Protein AF-K8E3C3-F1 (afdb_monomer)

Organism: NCBI:txid1234679

Mean predicted aligned error: 8.88 Å

Foldseek 3Di:
DPCPPPDPLRVQLVVLVVQLVVLVVVLVVLVVVLVVLVVVLVCVVVVDPDPDPPDDDCVVVVVVVVVVNVVS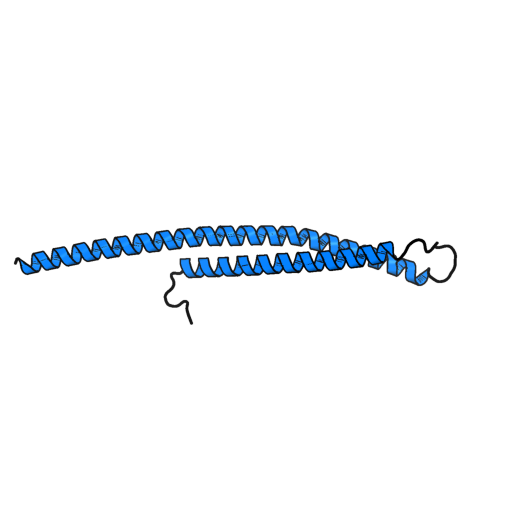VVVSVVSVVVSVVSVVSSVVSVVSSVVSVVVSVVVVVVVVVVVVVVVVVVVVVVVVVVVD

Solvent-accessible surface area (backbone atoms only — not comparable to full-atom values): 7258 Å² total; per-residue (Å²): 144,79,64,91,84,54,53,76,44,47,52,49,19,53,51,25,45,51,50,23,51,52,38,50,51,50,47,54,51,49,53,51,52,52,49,54,50,48,54,51,51,51,49,52,59,65,73,59,74,78,82,65,95,82,68,85,81,58,72,81,52,46,62,56,50,52,50,50,53,52,50,52,53,51,50,56,56,51,54,57,55,49,50,56,52,45,53,50,52,29,52,52,27,45,53,52,16,53,52,27,47,53,48,38,52,50,53,53,51,51,54,49,50,54,48,52,52,49,53,49,52,56,48,52,52,52,52,54,65,69,74,109

Radius of gyration: 30.82 Å; Cα contacts (8 Å, |Δi|>4): 48; chains: 1; bounding box: 73×22×92 Å

Structure (mmCIF, N/CA/C/O backbone):
data_AF-K8E3C3-F1
#
_entry.id   AF-K8E3C3-F1
#
loop_
_atom_site.group_PDB
_atom_site.id
_atom_site.type_symbol
_atom_site.label_atom_id
_atom_site.label_alt_id
_atom_site.label_comp_id
_atom_site.label_asym_id
_atom_site.label_entity_id
_atom_site.label_seq_id
_atom_site.pdbx_PDB_ins_code
_atom_site.Cartn_x
_atom_site.Cartn_y
_atom_site.Cartn_z
_atom_site.occupancy
_atom_site.B_iso_or_equiv
_atom_site.auth_seq_id
_atom_site.auth_comp_id
_atom_site.auth_asym_id
_atom_site.auth_atom_id
_atom_site.pdbx_PDB_model_num
ATOM 1 N N . MET A 1 1 ? -20.386 -13.811 1.802 1.00 45.25 1 MET A N 1
ATOM 2 C CA . MET A 1 1 ? -21.493 -13.588 2.761 1.00 45.25 1 MET A CA 1
ATOM 3 C C . MET A 1 1 ? -20.974 -13.364 4.196 1.00 45.25 1 MET A C 1
ATOM 5 O O . MET A 1 1 ? -21.451 -14.013 5.111 1.00 45.25 1 MET A O 1
ATOM 9 N N . PHE A 1 2 ? -20.019 -12.451 4.435 1.00 57.16 2 PHE A N 1
ATOM 10 C CA . PHE A 1 2 ? -19.446 -12.233 5.786 1.00 57.16 2 PHE A CA 1
ATOM 11 C C . PHE A 1 2 ? -19.585 -10.792 6.319 1.00 57.16 2 PHE A C 1
ATOM 13 O O . PHE A 1 2 ? -19.158 -10.513 7.435 1.00 57.16 2 PHE A O 1
ATOM 20 N N . ASP A 1 3 ? -20.204 -9.876 5.566 1.00 56.38 3 ASP A N 1
ATOM 21 C C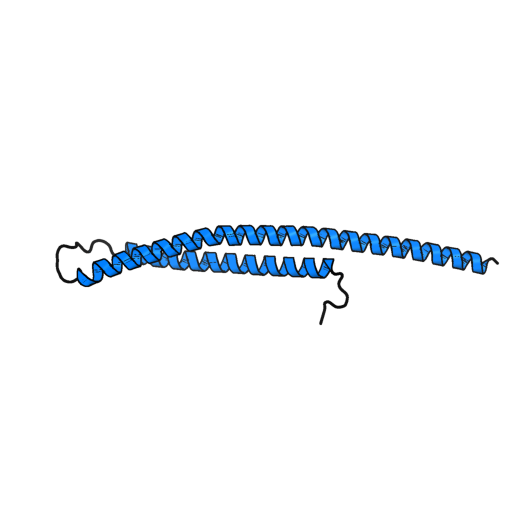A . ASP A 1 3 ? -20.266 -8.451 5.938 1.00 56.38 3 ASP A CA 1
ATOM 22 C C . ASP A 1 3 ? -21.569 -8.026 6.639 1.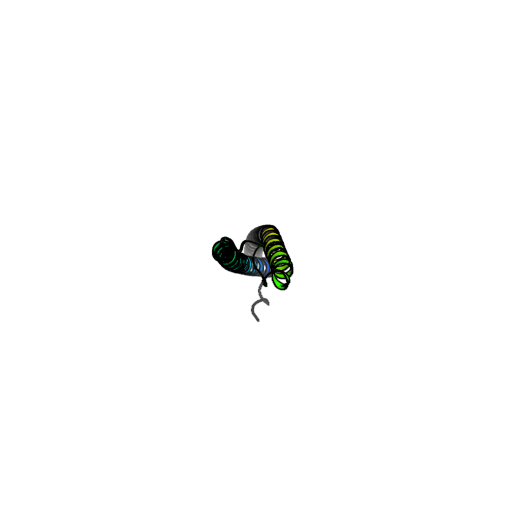00 56.38 3 ASP A C 1
ATOM 24 O O . ASP A 1 3 ? -21.690 -6.870 7.036 1.00 56.38 3 ASP A O 1
ATOM 28 N N . PHE A 1 4 ? -22.527 -8.939 6.847 1.00 60.62 4 PHE A N 1
ATOM 29 C CA . PHE A 1 4 ? -23.843 -8.603 7.420 1.00 60.62 4 PHE A CA 1
ATOM 30 C C . PHE A 1 4 ? -23.790 -8.220 8.913 1.00 60.62 4 PHE A C 1
ATOM 32 O O . PHE A 1 4 ? -24.695 -7.563 9.415 1.00 60.62 4 PHE A O 1
ATOM 39 N N . PHE A 1 5 ? -22.716 -8.594 9.620 1.00 76.38 5 PHE A N 1
ATOM 40 C CA . PHE A 1 5 ? -22.519 -8.292 11.046 1.00 76.38 5 PHE A CA 1
ATOM 41 C C . PHE A 1 5 ? -21.511 -7.166 11.318 1.00 76.38 5 PHE A C 1
ATOM 43 O O . PHE A 1 5 ? -21.326 -6.792 12.476 1.00 76.38 5 PHE A O 1
ATOM 50 N N . LYS A 1 6 ? -20.855 -6.630 10.281 1.00 82.69 6 LYS A N 1
ATOM 51 C CA . LYS A 1 6 ? -19.806 -5.614 10.431 1.00 82.69 6 LYS A CA 1
ATOM 52 C C . LYS A 1 6 ? -20.381 -4.206 10.429 1.00 82.69 6 LYS A C 1
ATOM 54 O O . LYS A 1 6 ? -21.304 -3.914 9.665 1.00 82.69 6 LYS A O 1
ATOM 59 N N . THR A 1 7 ? -19.799 -3.309 11.223 1.00 88.44 7 THR A N 1
ATOM 60 C CA . THR A 1 7 ? -20.144 -1.884 11.130 1.00 88.44 7 THR A CA 1
ATOM 61 C C . THR A 1 7 ? -19.660 -1.304 9.793 1.00 88.44 7 THR A C 1
ATOM 63 O O . THR A 1 7 ? -18.707 -1.818 9.195 1.00 88.44 7 THR A O 1
ATOM 66 N N . PRO A 1 8 ? -20.268 -0.209 9.295 1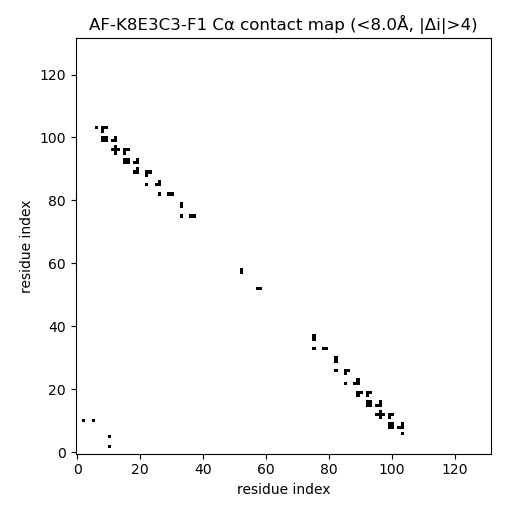.00 89.62 8 PRO A N 1
ATOM 67 C CA . PRO A 1 8 ? -19.774 0.477 8.099 1.00 89.62 8 PRO A CA 1
ATOM 68 C C . PRO A 1 8 ? -18.286 0.850 8.198 1.00 89.62 8 PRO A C 1
ATOM 70 O O . PRO A 1 8 ? -17.555 0.797 7.208 1.00 89.62 8 PRO A O 1
ATOM 73 N N . THR A 1 9 ? -17.823 1.186 9.402 1.00 91.62 9 THR A N 1
ATOM 74 C CA . THR A 1 9 ? -16.427 1.503 9.713 1.00 91.62 9 THR A CA 1
ATOM 75 C C . THR A 1 9 ? -15.517 0.286 9.557 1.00 91.62 9 THR A C 1
ATOM 77 O O . THR A 1 9 ? -14.469 0.382 8.918 1.00 91.62 9 THR A O 1
ATOM 80 N N . GLU A 1 10 ? -15.929 -0.880 10.055 1.00 90.31 10 GLU A N 1
ATOM 81 C CA . GLU A 1 10 ? -15.190 -2.135 9.875 1.00 90.31 10 GLU A CA 1
ATOM 82 C C . GLU A 1 10 ? -15.121 -2.561 8.404 1.00 90.31 10 GLU A C 1
ATOM 84 O O . GLU A 1 10 ? -14.063 -2.979 7.931 1.00 90.31 10 GLU A O 1
ATOM 89 N N . GLN A 1 11 ? -16.209 -2.386 7.648 1.00 92.44 11 GLN A N 1
ATOM 90 C CA . GLN A 1 11 ? -16.209 -2.646 6.206 1.00 92.44 11 GLN A CA 1
ATOM 91 C C . GLN A 1 11 ? -15.224 -1.728 5.470 1.00 92.44 11 GLN A C 1
ATOM 93 O O . GLN A 1 11 ? -14.477 -2.182 4.602 1.00 92.44 11 GLN A O 1
ATOM 98 N N . LYS A 1 12 ? -15.193 -0.432 5.810 1.00 93.38 12 LYS A N 1
ATOM 99 C CA . LYS A 1 12 ? -14.235 0.519 5.225 1.00 93.38 12 LYS A CA 1
ATOM 100 C C . LYS A 1 12 ? -12.797 0.169 5.599 1.00 93.38 12 LYS A C 1
ATOM 102 O O . LYS A 1 12 ? -11.948 0.144 4.711 1.00 93.38 12 LYS A O 1
ATOM 107 N N . ARG A 1 13 ? -12.527 -0.163 6.865 1.00 94.81 13 ARG A N 1
ATOM 108 C CA . ARG A 1 13 ? -11.215 -0.648 7.323 1.00 94.81 13 ARG A CA 1
ATOM 109 C C . ARG A 1 13 ? -10.737 -1.815 6.459 1.00 94.81 13 ARG A C 1
ATOM 111 O O . ARG A 1 13 ? -9.631 -1.759 5.928 1.00 94.81 13 ARG A O 1
ATOM 118 N N . ASP A 1 14 ? -11.567 -2.840 6.290 1.00 93.44 14 ASP A N 1
ATOM 119 C CA . ASP A 1 14 ? -11.202 -4.045 5.536 1.00 93.44 14 ASP A CA 1
ATOM 120 C C . ASP A 1 14 ? -10.970 -3.738 4.049 1.00 93.44 14 ASP A C 1
ATOM 122 O O . ASP A 1 14 ? -10.007 -4.231 3.456 1.00 93.44 14 ASP A O 1
ATOM 126 N N . LYS A 1 15 ? -11.788 -2.858 3.456 1.00 95.00 15 LYS A N 1
ATOM 127 C CA . LYS A 1 15 ? -11.593 -2.378 2.078 1.00 95.00 15 LYS A CA 1
ATOM 128 C C . LYS A 1 15 ? -10.254 -1.665 1.903 1.00 95.00 15 LYS A C 1
ATOM 130 O O . LYS A 1 15 ? -9.519 -1.988 0.974 1.00 95.00 15 LYS A O 1
ATOM 135 N N . TYR A 1 16 ? -9.911 -0.731 2.791 1.00 95.12 16 TYR A N 1
ATOM 136 C CA . TYR A 1 16 ? -8.628 -0.024 2.715 1.00 95.12 16 TYR A CA 1
ATOM 137 C C . TYR A 1 16 ? -7.437 -0.940 3.002 1.00 95.12 16 TYR A C 1
ATOM 139 O O . TYR A 1 16 ? -6.386 -0.773 2.387 1.00 95.12 16 TYR A O 1
ATOM 147 N N . TYR A 1 17 ? -7.602 -1.941 3.869 1.00 95.94 17 TYR A N 1
ATOM 148 C CA . TYR A 1 17 ? -6.583 -2.963 4.088 1.00 95.94 17 TYR A CA 1
ATOM 149 C C . TYR A 1 17 ? -6.327 -3.792 2.825 1.00 95.94 17 TYR A C 1
ATOM 151 O O . TYR A 1 17 ? -5.179 -3.938 2.409 1.00 95.94 17 TYR A O 1
ATOM 159 N N . SER A 1 18 ? -7.387 -4.285 2.179 1.00 96.19 18 SER A N 1
ATOM 160 C CA . SER A 1 18 ? -7.272 -5.021 0.916 1.00 96.19 18 SER A CA 1
ATOM 161 C C . SER A 1 18 ? -6.655 -4.153 -0.182 1.00 96.19 18 SER A C 1
ATOM 163 O O . SER A 1 18 ? -5.736 -4.597 -0.864 1.00 96.19 18 SER A O 1
ATOM 165 N N . LEU A 1 19 ? -7.082 -2.892 -0.296 1.00 96.38 19 LEU A N 1
ATOM 166 C CA . LEU A 1 19 ? -6.498 -1.941 -1.238 1.00 96.38 19 LEU A CA 1
ATOM 167 C C . LEU A 1 19 ? -4.999 -1.736 -0.986 1.00 96.38 19 LEU A C 1
ATOM 169 O O . LEU A 1 19 ? -4.215 -1.753 -1.930 1.00 96.38 19 LEU A O 1
ATOM 173 N N . TYR A 1 20 ? -4.589 -1.577 0.274 1.00 95.81 20 TYR A N 1
ATOM 174 C CA . TYR A 1 20 ? -3.181 -1.454 0.642 1.00 95.81 20 TYR A CA 1
ATOM 175 C C . TYR A 1 20 ? -2.363 -2.686 0.229 1.00 95.81 20 TYR A C 1
ATOM 177 O O . TYR A 1 20 ? -1.282 -2.523 -0.338 1.00 95.81 20 TYR A O 1
ATOM 185 N N . GLN A 1 21 ? -2.871 -3.899 0.477 1.00 96.75 21 GLN A N 1
ATOM 186 C CA . GLN A 1 21 ? -2.181 -5.132 0.081 1.00 96.75 21 GLN A CA 1
ATOM 187 C C . GLN A 1 21 ? -2.074 -5.248 -1.440 1.00 96.75 21 GLN A C 1
ATOM 189 O O . GLN A 1 21 ? -0.978 -5.440 -1.956 1.00 96.75 21 GLN A O 1
ATOM 194 N N . ASN A 1 22 ? -3.166 -5.000 -2.164 1.00 96.06 22 ASN A N 1
ATOM 195 C CA . ASN A 1 22 ? -3.158 -5.024 -3.626 1.00 96.06 22 ASN A CA 1
ATOM 196 C C . ASN A 1 22 ? -2.154 -4.012 -4.201 1.00 96.06 22 ASN A C 1
ATOM 198 O O . ASN A 1 22 ? -1.403 -4.333 -5.115 1.00 96.06 22 ASN A O 1
ATOM 202 N N . LEU A 1 23 ? -2.093 -2.795 -3.649 1.00 95.62 23 LEU A N 1
ATOM 203 C CA . LEU A 1 23 ? -1.130 -1.777 -4.081 1.00 95.62 23 LEU A CA 1
ATOM 204 C C . LEU A 1 23 ? 0.317 -2.168 -3.764 1.00 95.62 23 LEU A C 1
ATOM 206 O O . LEU A 1 23 ? 1.211 -1.872 -4.554 1.00 95.62 23 LEU A O 1
ATOM 210 N N . LYS A 1 24 ? 0.557 -2.835 -2.632 1.00 94.75 24 LYS A N 1
ATOM 211 C CA . LYS A 1 24 ? 1.874 -3.369 -2.266 1.00 94.75 24 LYS A CA 1
ATOM 212 C C . LYS A 1 24 ? 2.322 -4.466 -3.236 1.00 94.75 24 LYS A C 1
ATOM 214 O O . LYS A 1 24 ? 3.476 -4.458 -3.668 1.00 94.75 24 LYS A O 1
ATOM 219 N N . ASP A 1 25 ? 1.423 -5.374 -3.594 1.00 95.19 25 ASP A N 1
ATOM 220 C CA . ASP A 1 25 ? 1.710 -6.447 -4.546 1.00 95.19 25 ASP A CA 1
ATOM 221 C C . ASP A 1 25 ? 1.944 -5.879 -5.950 1.00 95.19 25 ASP A C 1
ATOM 223 O O . ASP A 1 25 ? 2.942 -6.214 -6.588 1.00 95.19 25 ASP A O 1
ATOM 227 N N . CYS A 1 26 ? 1.106 -4.933 -6.389 1.00 93.75 26 CYS A N 1
ATOM 228 C CA . CYS A 1 26 ? 1.294 -4.210 -7.647 1.00 93.75 26 CYS A CA 1
ATOM 229 C C . CYS A 1 26 ? 2.630 -3.462 -7.693 1.00 93.75 26 CYS A C 1
ATOM 231 O O . CYS A 1 26 ? 3.326 -3.542 -8.698 1.00 93.75 26 CYS A O 1
ATOM 233 N N . GLU A 1 27 ? 3.022 -2.759 -6.628 1.00 93.25 27 GLU A N 1
ATOM 234 C CA . GLU A 1 27 ? 4.319 -2.071 -6.568 1.00 93.25 27 GLU A CA 1
ATOM 235 C C . GLU A 1 27 ? 5.485 -3.061 -6.669 1.00 93.25 27 GLU A C 1
ATOM 237 O O . GLU A 1 27 ? 6.439 -2.810 -7.403 1.00 93.25 27 GLU A O 1
ATOM 242 N N . THR A 1 28 ? 5.397 -4.197 -5.974 1.00 93.00 28 THR A N 1
ATOM 243 C CA . THR A 1 28 ? 6.435 -5.238 -5.999 1.00 93.00 28 THR A CA 1
ATOM 244 C C . THR A 1 28 ? 6.556 -5.852 -7.394 1.00 93.00 28 THR A C 1
ATOM 246 O O . THR A 1 28 ? 7.659 -5.995 -7.926 1.00 93.00 28 THR A O 1
ATOM 249 N N . TYR A 1 29 ? 5.421 -6.179 -8.015 1.00 93.38 29 TYR A N 1
ATOM 250 C CA . TYR A 1 29 ? 5.375 -6.707 -9.374 1.00 93.38 29 TYR A CA 1
ATOM 251 C C . TYR A 1 29 ? 5.911 -5.694 -10.390 1.00 93.38 29 TYR A C 1
ATOM 253 O O . TYR A 1 29 ? 6.746 -6.044 -11.224 1.00 93.38 29 TYR A O 1
ATOM 261 N N . HIS A 1 30 ? 5.491 -4.432 -10.278 1.00 92.75 30 HIS A N 1
ATOM 262 C CA . HIS A 1 30 ? 5.944 -3.338 -11.134 1.00 92.75 30 HIS A CA 1
ATOM 263 C C . HIS A 1 30 ? 7.459 -3.157 -11.065 1.00 92.75 30 HIS A C 1
ATOM 265 O O . HIS A 1 30 ? 8.132 -3.172 -12.090 1.00 92.75 30 HIS A O 1
ATOM 271 N N . GLN A 1 31 ? 8.016 -3.071 -9.853 1.00 90.94 31 GLN A N 1
ATOM 272 C CA . GLN A 1 31 ? 9.461 -2.942 -9.649 1.00 90.94 31 GLN A CA 1
ATOM 273 C C . GLN A 1 31 ? 10.233 -4.111 -10.260 1.00 90.94 31 GLN A C 1
ATOM 275 O O . GLN A 1 31 ? 11.242 -3.891 -10.928 1.00 90.94 31 GLN A O 1
ATOM 280 N N . LYS A 1 32 ? 9.740 -5.342 -10.084 1.00 93.81 32 LYS A N 1
ATOM 281 C CA . LYS A 1 32 ? 10.348 -6.526 -10.694 1.00 93.81 32 LYS A CA 1
ATOM 282 C C . LYS A 1 32 ? 10.347 -6.430 -12.222 1.00 93.81 32 LYS A C 1
ATOM 284 O O . LYS A 1 32 ? 11.385 -6.646 -12.836 1.00 93.81 32 LYS A O 1
ATOM 289 N N . LYS A 1 33 ? 9.217 -6.070 -12.836 1.00 93.25 33 LYS A N 1
ATOM 290 C CA . LYS A 1 33 ? 9.094 -5.977 -14.299 1.00 93.25 33 LYS A CA 1
ATOM 291 C C . LYS A 1 33 ? 9.909 -4.849 -14.913 1.00 93.25 33 LYS A C 1
ATOM 293 O O . LYS A 1 33 ? 10.564 -5.077 -15.925 1.00 93.25 33 LYS A O 1
ATOM 298 N N . VAL A 1 34 ? 9.930 -3.676 -14.286 1.00 91.56 34 VAL A N 1
ATOM 299 C CA . VAL A 1 34 ? 10.775 -2.561 -14.737 1.00 91.56 34 VAL A CA 1
ATOM 300 C C . VAL A 1 34 ? 12.254 -2.924 -14.618 1.00 91.56 34 VAL A C 1
ATOM 302 O O . VAL A 1 34 ? 13.007 -2.677 -15.553 1.00 91.56 34 VAL A O 1
ATOM 305 N N . SER A 1 35 ? 12.663 -3.579 -13.529 1.00 91.12 35 SER A N 1
ATOM 306 C CA . SER A 1 35 ? 14.051 -4.018 -13.346 1.00 91.12 35 SER A CA 1
ATOM 307 C C . SER A 1 35 ? 14.467 -5.101 -14.353 1.00 91.12 35 SER A C 1
ATOM 309 O O . SER A 1 35 ? 15.547 -5.003 -14.933 1.00 91.12 35 SER A O 1
ATOM 311 N N . GLU A 1 36 ? 13.606 -6.090 -14.625 1.00 93.38 36 GLU A N 1
ATOM 312 C CA . GLU A 1 36 ? 13.823 -7.099 -15.677 1.00 93.38 36 GLU A CA 1
ATOM 313 C C . GLU A 1 36 ? 13.979 -6.438 -17.061 1.00 93.38 36 GLU A C 1
ATOM 315 O O . GLU A 1 36 ? 14.891 -6.778 -17.823 1.00 93.38 36 GLU A O 1
ATOM 320 N N . ALA A 1 37 ? 13.123 -5.461 -17.375 1.00 91.19 37 ALA A N 1
ATOM 321 C CA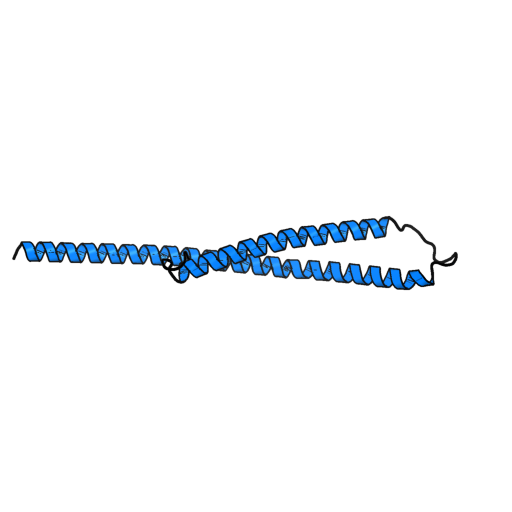 . ALA A 1 37 ? 13.162 -4.731 -18.639 1.00 91.19 37 ALA A CA 1
ATOM 322 C C . ALA A 1 37 ? 14.419 -3.855 -18.772 1.00 91.19 37 ALA A C 1
ATOM 324 O O . ALA A 1 37 ? 15.073 -3.896 -19.811 1.00 91.19 37 ALA A O 1
ATOM 325 N N . GLN A 1 38 ? 14.796 -3.122 -17.719 1.00 91.06 38 GLN A N 1
ATOM 326 C CA . GLN A 1 38 ? 16.032 -2.332 -17.673 1.00 91.06 38 GLN A CA 1
ATOM 327 C C . GLN A 1 38 ? 17.262 -3.221 -17.853 1.00 91.06 38 GLN A C 1
ATOM 329 O O . GLN A 1 38 ? 18.087 -2.948 -18.716 1.00 91.06 38 GLN A O 1
ATOM 334 N N . SER A 1 39 ? 17.348 -4.335 -17.122 1.00 92.56 39 SER A N 1
ATOM 335 C CA . SER A 1 39 ? 18.468 -5.273 -17.242 1.00 92.56 39 SER A CA 1
ATOM 336 C C . SER A 1 39 ? 18.594 -5.850 -18.656 1.00 92.56 39 SER A C 1
ATOM 338 O O . SER A 1 39 ? 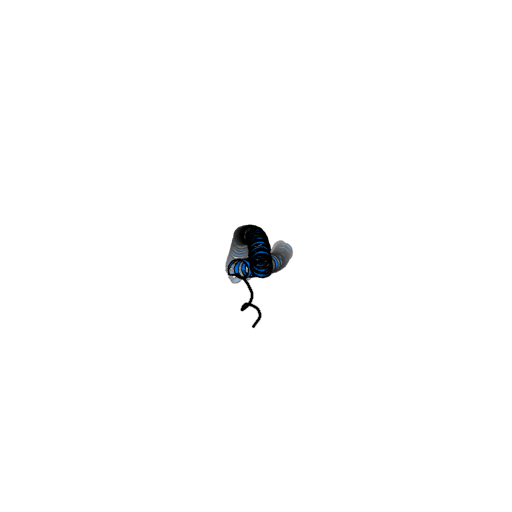19.699 -5.934 -19.197 1.00 92.56 39 SER A O 1
ATOM 340 N N . THR A 1 40 ? 17.467 -6.197 -19.284 1.00 90.69 40 THR A N 1
ATOM 341 C CA . THR A 1 40 ? 17.440 -6.681 -20.673 1.00 90.69 40 THR A CA 1
ATOM 342 C C . THR A 1 40 ? 17.878 -5.590 -21.650 1.00 90.69 40 THR A C 1
ATOM 344 O O . THR A 1 40 ? 18.679 -5.849 -22.547 1.00 90.69 40 THR A O 1
ATOM 347 N N . PHE A 1 41 ? 17.390 -4.362 -21.464 1.00 89.31 41 PHE A N 1
ATOM 348 C CA . PHE A 1 41 ? 17.731 -3.217 -22.303 1.00 89.31 41 PHE A CA 1
ATOM 349 C C . PHE A 1 41 ? 19.210 -2.828 -22.188 1.00 89.31 41 PHE A C 1
ATOM 351 O O . PHE A 1 41 ? 19.872 -2.625 -23.205 1.00 89.31 41 PHE A O 1
ATOM 358 N N . ASP A 1 42 ? 19.753 -2.798 -20.973 1.00 87.75 42 ASP A N 1
ATOM 359 C CA . ASP A 1 42 ? 21.167 -2.520 -20.724 1.00 87.75 42 ASP A CA 1
ATOM 360 C C . ASP A 1 42 ? 22.054 -3.629 -21.295 1.00 87.75 42 ASP A C 1
ATOM 362 O O . ASP A 1 42 ? 23.076 -3.346 -21.918 1.00 87.75 42 ASP A O 1
ATOM 366 N N . SER A 1 43 ? 21.642 -4.895 -21.160 1.00 88.62 43 SER A N 1
ATOM 367 C CA . SER A 1 43 ? 22.339 -6.029 -21.779 1.00 88.62 43 SER A CA 1
ATOM 368 C C . SER A 1 43 ? 22.363 -5.905 -23.299 1.00 88.62 43 SER A C 1
ATOM 370 O O . SER A 1 43 ? 23.423 -6.056 -23.900 1.00 88.62 43 SER A O 1
ATOM 372 N N . TYR A 1 44 ? 21.228 -5.564 -23.919 1.00 85.31 44 TYR A N 1
ATOM 373 C CA . TYR A 1 44 ? 21.155 -5.273 -25.349 1.00 85.31 44 TYR A CA 1
ATOM 374 C C . TYR A 1 44 ? 22.115 -4.139 -25.723 1.00 85.31 44 TYR A C 1
ATOM 376 O O . TYR A 1 44 ? 22.978 -4.331 -26.575 1.00 85.31 44 TYR A O 1
ATOM 384 N N . LYS A 1 45 ? 22.050 -2.998 -25.032 1.00 81.38 45 LYS A N 1
ATOM 385 C CA . LYS A 1 45 ? 22.911 -1.841 -25.298 1.00 81.38 45 LYS A CA 1
ATOM 386 C C . LYS A 1 45 ? 24.402 -2.179 -25.184 1.00 81.38 45 LYS A C 1
ATOM 388 O O . LYS A 1 45 ? 25.187 -1.760 -26.028 1.00 81.38 45 LYS A O 1
ATOM 393 N N . ASN A 1 46 ? 24.782 -2.973 -24.185 1.00 82.06 46 ASN A N 1
ATOM 394 C CA . ASN A 1 46 ? 26.162 -3.410 -23.964 1.00 82.06 46 ASN A CA 1
ATOM 395 C C . ASN A 1 46 ? 26.613 -4.502 -24.950 1.00 82.06 46 ASN A C 1
ATOM 397 O O . ASN A 1 46 ? 27.797 -4.583 -25.265 1.00 82.06 46 ASN A O 1
ATOM 401 N N . SER A 1 47 ? 25.687 -5.327 -25.451 1.00 79.94 47 SER A N 1
ATOM 402 C CA . SER A 1 47 ? 25.953 -6.365 -26.460 1.00 79.94 47 SER A CA 1
ATOM 403 C C . SER A 1 47 ? 26.148 -5.817 -27.875 1.00 79.94 47 SER A C 1
ATOM 405 O O . SER A 1 47 ? 26.581 -6.553 -28.759 1.00 79.94 47 SER A O 1
ATOM 407 N N . VAL A 1 48 ? 25.891 -4.520 -28.082 1.00 69.94 48 VAL A N 1
ATOM 408 C CA . VAL A 1 48 ? 26.104 -3.818 -29.355 1.00 69.94 48 VAL A CA 1
ATOM 409 C C . VAL A 1 48 ? 27.283 -2.827 -29.247 1.00 69.94 48 VAL A C 1
ATOM 411 O O . VAL A 1 48 ? 27.098 -1.623 -29.443 1.00 69.94 48 VAL A O 1
ATOM 414 N N . PRO A 1 49 ? 28.522 -3.268 -28.939 1.00 56.09 49 PRO A N 1
ATOM 415 C CA . PRO A 1 49 ? 29.679 -2.393 -29.018 1.00 56.09 49 PRO A CA 1
ATOM 416 C C . PRO A 1 49 ? 30.095 -2.251 -30.492 1.00 56.09 49 PRO A C 1
ATOM 418 O O . PRO A 1 49 ? 30.466 -3.222 -31.143 1.00 56.09 49 PRO A O 1
ATOM 421 N N . ASN A 1 50 ? 30.090 -1.024 -31.017 1.00 54.16 50 ASN A N 1
ATOM 422 C CA . ASN A 1 50 ? 30.822 -0.643 -32.235 1.00 54.16 50 ASN A CA 1
ATOM 423 C C . ASN A 1 50 ? 30.401 -1.270 -33.585 1.00 54.16 50 ASN A C 1
ATOM 425 O O . ASN A 1 50 ? 31.263 -1.749 -34.324 1.00 54.16 50 ASN A O 1
ATOM 429 N N . PHE A 1 51 ? 29.146 -1.136 -34.026 1.00 53.25 51 PHE A N 1
ATOM 430 C CA . PHE A 1 51 ? 28.912 -1.119 -35.480 1.00 53.25 51 PHE A CA 1
ATOM 431 C C . PHE A 1 51 ? 29.210 0.282 -36.015 1.00 53.25 51 PHE A C 1
ATOM 433 O O . PHE A 1 51 ? 28.394 1.194 -35.953 1.00 53.25 51 PHE A O 1
ATOM 440 N N . SER A 1 52 ? 30.442 0.470 -36.487 1.00 51.91 52 SER A N 1
ATOM 441 C CA . SER A 1 52 ? 30.826 1.648 -37.258 1.00 51.91 52 SER A CA 1
ATOM 442 C C . SER A 1 52 ? 29.885 1.799 -38.458 1.00 51.91 52 SER A C 1
ATOM 444 O O . SER A 1 52 ? 29.831 0.916 -39.312 1.00 51.91 52 SER A O 1
ATOM 446 N N . ASN A 1 53 ? 29.213 2.950 -38.554 1.00 52.47 53 ASN A N 1
ATOM 447 C CA . ASN A 1 53 ? 28.280 3.358 -39.619 1.00 52.47 53 ASN A CA 1
ATOM 448 C C . ASN A 1 53 ? 28.900 3.425 -41.038 1.00 52.47 53 ASN A C 1
ATOM 450 O O . ASN A 1 53 ? 28.307 3.992 -41.954 1.00 52.47 53 ASN A O 1
ATOM 454 N N . SER A 1 54 ? 30.120 2.915 -41.230 1.00 54.34 54 SER A N 1
ATOM 455 C CA . SER A 1 54 ? 30.944 3.141 -42.420 1.00 54.34 54 SER A CA 1
ATOM 456 C C . SER A 1 54 ? 30.992 1.970 -43.411 1.00 54.34 54 SER A C 1
ATOM 458 O O . SER A 1 54 ? 31.444 2.169 -44.537 1.00 54.34 54 SER A O 1
ATOM 460 N N . LYS A 1 55 ? 30.511 0.764 -43.062 1.00 53.09 55 LYS A N 1
ATOM 461 C CA . LYS A 1 55 ? 30.505 -0.403 -43.970 1.00 53.09 55 LYS A CA 1
ATOM 462 C C . LYS A 1 55 ? 29.130 -1.106 -43.996 1.00 53.09 55 LYS A C 1
ATOM 464 O O . LYS A 1 55 ? 28.844 -1.913 -43.128 1.00 53.09 55 LYS A O 1
ATOM 469 N N . ILE A 1 56 ? 28.307 -0.715 -44.985 1.00 53.72 56 ILE A N 1
ATOM 470 C CA . ILE A 1 56 ? 27.176 -1.379 -45.706 1.00 53.72 56 ILE A CA 1
ATOM 471 C C . ILE A 1 56 ? 26.704 -2.755 -45.150 1.00 53.72 56 ILE A C 1
ATOM 473 O O . ILE A 1 56 ? 27.582 -3.592 -44.959 1.00 53.72 56 ILE A O 1
ATOM 477 N N . PRO A 1 57 ? 25.392 -3.115 -44.997 1.00 55.31 57 PRO A N 1
ATOM 478 C CA . PRO A 1 57 ? 24.111 -2.487 -45.378 1.00 55.31 57 PRO A CA 1
ATOM 479 C C . PRO A 1 57 ? 23.166 -2.220 -44.171 1.00 55.31 57 PRO A C 1
ATOM 481 O O . PRO A 1 57 ? 21.946 -2.260 -44.301 1.00 55.31 57 PRO A O 1
ATOM 484 N N . SER A 1 58 ? 23.700 -1.968 -42.969 1.00 56.03 58 SER A N 1
ATOM 485 C CA . SER A 1 58 ? 22.886 -1.741 -41.755 1.00 56.03 58 SER A CA 1
ATOM 486 C C . SER A 1 58 ? 22.061 -0.448 -41.777 1.00 56.03 58 SER A C 1
ATOM 488 O O . SER A 1 58 ? 21.101 -0.329 -41.018 1.00 56.03 58 SER A O 1
ATOM 490 N N . LYS A 1 59 ? 22.405 0.495 -42.668 1.00 59.88 59 LYS A N 1
ATOM 491 C CA . LYS A 1 59 ? 21.873 1.866 -42.719 1.00 59.88 59 LYS A CA 1
ATOM 492 C C . LYS A 1 59 ? 20.342 1.938 -42.701 1.00 59.88 59 LYS A C 1
ATOM 494 O O . LYS A 1 59 ? 19.790 2.806 -42.030 1.00 59.88 59 LYS A O 1
ATOM 499 N N . ASP A 1 60 ? 19.664 1.012 -43.380 1.00 66.88 60 ASP A N 1
ATOM 500 C CA . ASP A 1 60 ? 18.196 1.001 -43.476 1.00 66.88 60 ASP A CA 1
ATOM 501 C C . ASP A 1 60 ? 17.517 0.559 -42.167 1.00 66.88 60 ASP A C 1
ATOM 503 O O . ASP A 1 60 ? 16.381 0.940 -41.880 1.00 66.88 60 ASP A O 1
ATOM 507 N N . PHE A 1 61 ? 18.224 -0.206 -41.331 1.00 72.50 61 PHE A N 1
ATOM 508 C CA . PHE A 1 61 ? 17.738 -0.676 -40.032 1.00 72.50 61 PHE A CA 1
ATOM 509 C C . PHE A 1 61 ? 18.244 0.179 -38.866 1.00 72.50 61 PHE A C 1
ATOM 511 O O . PHE A 1 61 ? 17.616 0.192 -37.806 1.00 72.50 61 PHE A O 1
ATOM 518 N N . ASP A 1 62 ? 19.343 0.914 -39.055 1.00 74.44 62 ASP A N 1
ATOM 519 C CA . ASP A 1 62 ? 19.981 1.745 -38.031 1.00 74.44 62 ASP A CA 1
ATOM 520 C C . ASP A 1 62 ? 19.027 2.824 -37.504 1.00 74.44 62 ASP A C 1
ATOM 522 O O . ASP A 1 62 ? 18.802 2.909 -36.296 1.00 74.44 62 ASP A O 1
ATOM 526 N N . GLN A 1 63 ? 18.368 3.566 -38.401 1.00 79.31 63 GLN A N 1
ATOM 527 C CA . GLN A 1 63 ? 17.410 4.607 -38.015 1.00 79.31 63 GLN A CA 1
ATOM 528 C C . GLN A 1 63 ? 16.232 4.031 -37.215 1.00 79.31 63 GLN A C 1
ATOM 530 O O . GLN A 1 63 ? 15.808 4.600 -36.205 1.00 79.31 63 GLN A O 1
ATOM 535 N N . LYS A 1 64 ? 15.701 2.875 -37.637 1.00 82.94 64 LYS A N 1
ATOM 536 C CA . LYS A 1 64 ? 14.589 2.232 -36.927 1.00 82.94 64 LYS A CA 1
ATOM 537 C C . LYS A 1 64 ? 15.034 1.691 -35.569 1.00 82.94 64 LYS A C 1
ATOM 539 O O . LYS A 1 64 ? 14.287 1.813 -34.601 1.00 82.94 64 LYS A O 1
ATOM 544 N N . ARG A 1 65 ? 16.245 1.139 -35.474 1.00 80.50 65 ARG A N 1
ATOM 545 C CA . ARG A 1 65 ? 16.838 0.657 -34.221 1.00 80.50 65 ARG A CA 1
ATOM 546 C C . ARG A 1 65 ? 17.056 1.794 -33.224 1.00 80.50 65 ARG A C 1
ATOM 548 O O . ARG A 1 65 ? 16.712 1.634 -32.055 1.00 80.50 65 ARG A O 1
ATOM 555 N N . GLU A 1 66 ? 17.603 2.926 -33.659 1.00 82.62 66 GLU A N 1
ATOM 556 C CA . GLU A 1 66 ? 17.807 4.112 -32.813 1.00 82.62 66 GLU A CA 1
ATOM 557 C C . GLU A 1 66 ? 16.480 4.694 -32.316 1.00 82.62 66 GLU A C 1
ATOM 559 O O . GLU A 1 66 ? 16.347 4.987 -31.125 1.00 82.62 66 GLU A O 1
ATOM 564 N N . SER A 1 67 ? 15.474 4.773 -33.197 1.00 86.19 67 SER A N 1
ATOM 565 C CA . SER A 1 67 ? 14.108 5.158 -32.823 1.00 86.19 67 SER A CA 1
ATOM 566 C C . SER A 1 67 ? 13.552 4.229 -31.746 1.00 86.19 67 SER A C 1
ATOM 568 O O . SER A 1 67 ? 13.170 4.699 -30.683 1.00 86.19 67 SER A O 1
ATOM 570 N N . LEU A 1 68 ? 13.583 2.909 -31.963 1.00 87.31 68 LEU A N 1
ATOM 571 C CA . LEU A 1 68 ? 13.059 1.938 -30.996 1.00 87.31 68 LEU A CA 1
ATOM 572 C C . LEU A 1 68 ? 13.829 1.958 -29.669 1.00 87.31 68 LEU A C 1
ATOM 574 O O . LEU A 1 68 ? 13.237 1.806 -28.606 1.00 87.31 68 LEU A O 1
ATOM 578 N N . THR A 1 69 ? 15.144 2.173 -29.716 1.00 87.00 69 THR A N 1
ATOM 579 C CA . THR A 1 69 ? 15.980 2.308 -28.513 1.00 87.00 69 THR A CA 1
ATOM 580 C C . THR A 1 69 ? 15.567 3.540 -27.704 1.00 87.00 69 THR A C 1
ATOM 582 O O . THR A 1 69 ? 15.447 3.464 -26.481 1.00 87.00 69 THR A O 1
ATOM 585 N N . THR A 1 70 ? 15.303 4.657 -28.386 1.00 88.19 70 THR A N 1
ATOM 586 C CA . THR A 1 70 ? 14.793 5.896 -27.779 1.00 88.19 70 THR A CA 1
ATOM 587 C C . THR A 1 70 ? 13.390 5.709 -27.201 1.00 88.19 70 THR A C 1
ATOM 589 O O . THR A 1 70 ? 13.130 6.140 -26.076 1.00 88.19 70 THR A O 1
ATOM 592 N N . ASP A 1 71 ? 12.503 5.023 -27.924 1.00 90.81 71 ASP A N 1
ATOM 593 C CA . ASP A 1 71 ? 11.135 4.745 -27.478 1.00 90.81 71 ASP A CA 1
ATOM 594 C C . ASP A 1 71 ? 11.143 3.890 -26.202 1.00 90.81 71 ASP A C 1
ATOM 596 O O . ASP A 1 71 ? 10.511 4.246 -25.208 1.00 90.81 71 ASP A O 1
ATOM 600 N N . ILE A 1 72 ? 11.929 2.806 -26.179 1.00 89.69 72 ILE A N 1
ATOM 601 C CA . ILE A 1 72 ? 12.074 1.937 -25.000 1.00 89.69 72 ILE A CA 1
ATOM 602 C C . ILE A 1 72 ? 12.629 2.722 -23.807 1.00 89.69 72 ILE A C 1
ATOM 604 O O . ILE A 1 72 ? 12.101 2.604 -22.701 1.00 89.69 72 ILE A O 1
ATOM 608 N N . ALA A 1 73 ? 13.654 3.554 -24.013 1.00 89.38 73 ALA A N 1
ATOM 609 C CA . ALA A 1 73 ? 14.203 4.391 -22.949 1.00 89.38 73 ALA A CA 1
ATOM 610 C C . ALA A 1 73 ? 13.156 5.374 -22.391 1.00 89.38 73 ALA A C 1
ATOM 612 O O . ALA A 1 73 ? 13.062 5.555 -21.175 1.00 89.38 73 ALA A O 1
ATOM 613 N N . THR A 1 74 ? 12.335 5.963 -23.266 1.00 92.62 74 THR A N 1
ATOM 614 C CA . THR A 1 74 ? 11.230 6.850 -22.877 1.00 92.62 74 THR A CA 1
ATOM 615 C C . THR A 1 74 ? 10.190 6.110 -22.043 1.00 92.62 74 THR A C 1
ATOM 617 O O . THR A 1 74 ? 9.842 6.569 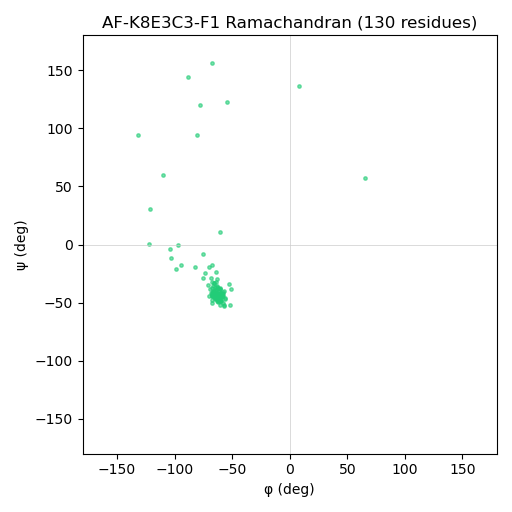-20.954 1.00 92.62 74 THR A O 1
ATOM 620 N N . TYR A 1 75 ? 9.750 4.931 -22.489 1.00 91.75 75 TYR A N 1
ATOM 621 C CA . TYR A 1 75 ? 8.784 4.122 -21.746 1.00 91.75 75 TYR A CA 1
ATOM 622 C C . TYR A 1 75 ? 9.311 3.705 -20.371 1.00 91.75 75 TYR A C 1
ATOM 624 O O . TYR A 1 75 ? 8.601 3.838 -19.376 1.00 91.75 75 TYR A O 1
ATOM 632 N N . LEU A 1 76 ? 10.571 3.268 -20.272 1.00 90.81 76 LEU A N 1
ATOM 633 C CA . LEU A 1 76 ? 11.182 2.925 -18.983 1.00 90.81 76 LEU A CA 1
ATOM 634 C C . LEU A 1 76 ? 11.214 4.127 -18.023 1.00 90.81 76 LEU A C 1
ATOM 636 O O . LEU A 1 76 ? 10.953 3.972 -16.828 1.00 90.81 76 LEU A O 1
ATOM 640 N N . ALA A 1 77 ? 11.480 5.332 -18.535 1.00 89.25 77 ALA A N 1
ATOM 641 C CA . ALA A 1 77 ? 11.447 6.555 -17.737 1.00 89.25 77 ALA A CA 1
ATOM 642 C C . ALA A 1 77 ? 10.025 6.924 -17.270 1.00 89.25 77 ALA A C 1
ATOM 644 O O . ALA A 1 77 ? 9.841 7.401 -16.147 1.00 89.25 77 ALA A O 1
ATOM 645 N N . GLU A 1 78 ? 9.005 6.703 -18.101 1.00 91.44 78 GLU A N 1
ATOM 646 C CA . GLU A 1 78 ? 7.600 6.900 -17.724 1.00 91.44 78 GLU A CA 1
ATOM 647 C C . GLU A 1 78 ? 7.138 5.902 -16.655 1.00 91.44 78 GLU A C 1
ATOM 649 O O . GLU A 1 78 ? 6.459 6.289 -15.697 1.00 91.44 78 GLU A O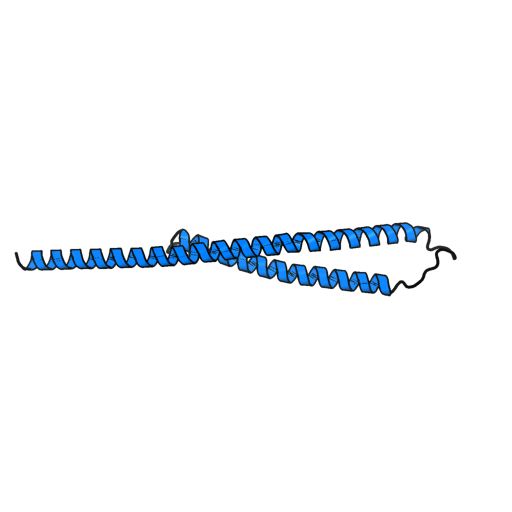 1
ATOM 654 N N . GLU A 1 79 ? 7.540 4.636 -16.764 1.00 90.44 79 GLU A N 1
ATOM 655 C CA . GLU A 1 79 ? 7.209 3.606 -15.776 1.00 90.44 79 GLU A CA 1
ATOM 656 C C . GLU A 1 79 ? 7.857 3.871 -14.404 1.00 90.44 79 GLU A C 1
ATOM 658 O O . GLU A 1 79 ? 7.236 3.619 -13.363 1.00 90.44 79 GLU A O 1
ATOM 663 N N . GLU A 1 80 ? 9.056 4.460 -14.363 1.00 85.00 80 GLU A N 1
ATOM 664 C CA . GLU A 1 80 ? 9.657 4.941 -13.109 1.00 85.00 80 GLU A CA 1
ATOM 665 C C . GLU A 1 80 ? 8.864 6.107 -12.492 1.00 85.00 80 GLU A C 1
ATOM 667 O O . GLU A 1 80 ? 8.729 6.183 -11.269 1.00 85.00 80 GLU A O 1
ATOM 672 N N . LYS A 1 81 ? 8.244 6.988 -13.290 1.00 87.88 81 LYS A N 1
ATOM 673 C CA . LYS A 1 81 ? 7.358 8.038 -12.746 1.00 87.88 81 LYS A CA 1
ATOM 674 C C . LYS A 1 81 ? 6.096 7.442 -12.115 1.00 87.88 81 LYS A C 1
ATOM 676 O O . LYS A 1 81 ? 5.676 7.881 -11.041 1.00 87.88 81 LYS A O 1
ATOM 681 N N . LYS A 1 82 ? 5.507 6.407 -12.728 1.00 89.19 82 LYS A N 1
ATOM 682 C CA . LYS A 1 82 ? 4.304 5.724 -12.203 1.00 89.19 82 LYS A CA 1
ATOM 683 C C . LYS A 1 82 ? 4.546 5.054 -10.846 1.00 89.19 82 LYS A C 1
ATOM 685 O O . LYS A 1 82 ? 3.642 5.018 -10.008 1.00 89.19 82 LYS A O 1
ATOM 690 N N . LYS A 1 83 ? 5.777 4.614 -10.570 1.00 89.25 83 LYS A N 1
ATOM 691 C CA . LYS A 1 83 ? 6.197 4.072 -9.264 1.00 89.25 83 LYS A CA 1
ATOM 692 C C . LYS A 1 83 ? 5.980 5.057 -8.114 1.00 89.25 83 LYS A C 1
ATOM 694 O O . LYS A 1 83 ? 5.530 4.651 -7.044 1.00 89.25 83 LYS A O 1
ATOM 699 N N . ALA A 1 84 ? 6.244 6.350 -8.323 1.00 88.00 84 ALA A N 1
ATOM 700 C CA . ALA A 1 84 ? 5.975 7.374 -7.311 1.00 88.00 84 ALA A CA 1
ATOM 701 C C . ALA A 1 84 ? 4.469 7.486 -7.010 1.00 88.00 84 ALA A C 1
ATOM 703 O O . ALA A 1 84 ? 4.075 7.581 -5.845 1.00 88.00 84 ALA A O 1
ATOM 704 N N . GLY A 1 85 ? 3.632 7.387 -8.049 1.00 90.38 85 GLY A N 1
ATOM 705 C CA . GLY A 1 85 ? 2.175 7.329 -7.923 1.00 90.38 85 GLY A CA 1
ATOM 706 C C . GLY A 1 85 ? 1.703 6.121 -7.110 1.00 90.38 85 GLY A C 1
ATOM 707 O O . GLY A 1 85 ? 0.950 6.288 -6.151 1.00 90.38 85 GLY A O 1
ATOM 708 N N . LEU A 1 86 ? 2.210 4.922 -7.419 1.00 92.25 86 LEU A N 1
ATOM 709 C CA . LEU A 1 86 ? 1.906 3.695 -6.667 1.00 92.25 86 LEU A CA 1
ATOM 710 C C . LEU A 1 86 ? 2.321 3.802 -5.196 1.00 92.25 86 LEU A C 1
ATOM 712 O O . LEU A 1 86 ? 1.543 3.458 -4.304 1.00 92.25 86 LEU A O 1
ATOM 716 N N . LYS A 1 87 ? 3.517 4.335 -4.925 1.00 92.06 87 LYS A N 1
ATOM 717 C CA . LYS A 1 87 ? 4.014 4.537 -3.558 1.00 92.06 87 LYS A CA 1
ATOM 718 C C . LYS A 1 87 ? 3.121 5.495 -2.767 1.00 92.06 87 LYS A C 1
ATOM 720 O O . LYS A 1 87 ? 2.781 5.193 -1.622 1.00 92.06 87 LYS A O 1
ATOM 725 N N . SER A 1 88 ? 2.719 6.609 -3.380 1.00 94.31 88 SER A N 1
ATOM 726 C CA . SER A 1 88 ? 1.806 7.586 -2.776 1.00 94.31 88 SER A CA 1
ATOM 727 C C . SER A 1 88 ? 0.433 6.969 -2.491 1.00 94.31 88 SER A C 1
ATOM 729 O O . SER A 1 88 ? -0.039 7.006 -1.354 1.00 94.31 88 SER A O 1
ATOM 731 N N . ALA A 1 89 ? -0.167 6.295 -3.477 1.00 94.88 89 ALA A N 1
ATOM 732 C CA . ALA A 1 89 ? -1.455 5.620 -3.318 1.00 94.88 89 ALA A CA 1
ATOM 733 C C . ALA A 1 89 ? -1.417 4.567 -2.198 1.00 94.88 89 ALA A C 1
ATOM 735 O O . ALA A 1 89 ? -2.320 4.508 -1.362 1.00 94.88 89 ALA A O 1
ATOM 736 N N . LYS A 1 90 ? -0.338 3.776 -2.122 1.00 96.06 90 LYS A N 1
ATOM 737 C CA . LYS A 1 90 ? -0.131 2.784 -1.058 1.00 96.06 90 LYS A CA 1
ATOM 738 C C . LYS A 1 90 ? -0.080 3.441 0.324 1.00 96.06 90 LYS A C 1
ATOM 740 O O . LYS A 1 90 ? -0.684 2.934 1.269 1.00 96.06 90 LYS A O 1
ATOM 745 N N . GLN A 1 91 ? 0.635 4.558 0.459 1.00 95.50 91 GLN A N 1
ATOM 746 C CA . GLN A 1 91 ? 0.716 5.303 1.719 1.00 95.50 91 GLN A CA 1
ATOM 747 C C . GLN A 1 91 ? -0.646 5.870 2.132 1.00 95.50 91 GLN A C 1
ATOM 749 O O . GLN A 1 91 ? -1.034 5.726 3.289 1.00 95.50 91 GLN A O 1
ATOM 754 N N . GLN A 1 92 ? -1.399 6.438 1.189 1.00 96.56 92 GLN A N 1
ATOM 755 C CA . GLN A 1 92 ? -2.746 6.950 1.447 1.00 96.56 92 GLN A CA 1
ATOM 756 C C . GLN A 1 92 ? -3.711 5.837 1.873 1.00 96.56 92 GLN A C 1
ATOM 758 O O . GLN A 1 92 ? -4.433 5.995 2.858 1.00 96.56 92 GLN A O 1
ATOM 763 N N . ALA A 1 93 ? -3.688 4.687 1.192 1.00 95.88 93 ALA A N 1
ATOM 764 C CA . ALA A 1 93 ? -4.505 3.531 1.559 1.00 95.88 93 ALA A CA 1
ATOM 765 C C . ALA A 1 93 ? -4.176 3.027 2.974 1.00 95.88 93 ALA A C 1
ATOM 767 O O . ALA A 1 93 ? -5.085 2.748 3.756 1.00 95.88 93 ALA A O 1
ATOM 768 N N . LYS A 1 94 ? -2.885 2.980 3.333 1.00 96.50 94 LYS A N 1
ATOM 769 C CA . LYS A 1 94 ? -2.439 2.624 4.686 1.00 96.50 94 LYS A CA 1
ATOM 770 C C . LYS A 1 94 ? -2.955 3.613 5.737 1.00 96.50 94 LYS A C 1
ATOM 772 O O . LYS A 1 94 ? -3.490 3.178 6.752 1.00 96.50 94 LYS A O 1
ATOM 777 N N . ALA A 1 95 ? -2.834 4.915 5.483 1.00 97.12 95 ALA A N 1
ATOM 778 C CA . ALA A 1 95 ? -3.295 5.949 6.408 1.00 97.12 95 ALA A CA 1
ATOM 779 C C . ALA A 1 95 ? -4.813 5.867 6.647 1.00 97.12 95 ALA A C 1
ATOM 781 O O . ALA A 1 95 ? -5.272 5.911 7.787 1.00 97.12 95 ALA A O 1
ATOM 782 N N . GLN A 1 96 ? -5.596 5.669 5.582 1.00 96.62 96 GLN A N 1
ATOM 783 C CA . GLN A 1 96 ? -7.044 5.476 5.692 1.00 96.62 96 GLN A CA 1
ATOM 784 C C . GLN A 1 96 ? -7.391 4.204 6.472 1.00 96.62 96 GLN A C 1
ATOM 786 O O . GLN A 1 96 ? -8.250 4.234 7.352 1.00 96.62 96 GLN A O 1
ATOM 791 N N . TYR A 1 97 ? -6.697 3.094 6.210 1.00 96.12 97 TYR A N 1
ATOM 792 C CA . TYR A 1 97 ? -6.859 1.867 6.989 1.00 96.12 97 TYR A CA 1
ATOM 793 C C . TYR A 1 97 ? -6.613 2.099 8.488 1.00 96.12 97 TYR A C 1
ATOM 795 O O . TYR A 1 97 ? -7.430 1.678 9.307 1.00 96.12 97 TYR A O 1
ATOM 803 N N . GLU A 1 98 ? -5.529 2.785 8.854 1.00 96.44 98 GLU A N 1
ATOM 804 C CA . GLU A 1 98 ? -5.197 3.087 10.252 1.00 96.44 98 GLU A CA 1
ATOM 805 C C . GLU A 1 98 ? -6.260 3.973 10.915 1.00 96.44 98 GLU A C 1
ATOM 807 O O . GLU A 1 98 ? -6.685 3.682 12.036 1.00 96.44 98 GLU A O 1
ATOM 812 N N . MET A 1 99 ? -6.763 4.981 10.199 1.00 96.88 99 MET A N 1
ATOM 813 C CA . MET A 1 99 ? -7.852 5.841 10.666 1.00 96.88 99 MET A CA 1
ATOM 814 C C . MET A 1 99 ? -9.130 5.038 10.949 1.00 96.88 99 MET A C 1
ATOM 816 O O . MET A 1 99 ? -9.679 5.108 12.049 1.00 96.88 99 MET A O 1
ATOM 820 N N . TYR A 1 100 ? -9.595 4.229 9.991 1.00 94.50 100 TYR A N 1
ATOM 821 C CA . TYR A 1 100 ? -10.805 3.418 10.177 1.00 94.50 100 TYR A CA 1
ATOM 822 C C . TYR A 1 100 ? -10.615 2.307 11.214 1.00 94.50 100 TYR A C 1
ATOM 824 O O . TYR A 1 100 ? -11.566 1.936 11.900 1.00 94.50 100 TYR A O 1
ATOM 832 N N . LYS A 1 101 ? -9.392 1.794 11.380 1.00 94.44 101 LYS A N 1
ATOM 833 C CA . LYS A 1 101 ? -9.061 0.860 12.459 1.00 94.44 101 LYS A CA 1
ATOM 834 C C . LYS A 1 101 ? -9.228 1.518 13.829 1.00 94.44 101 LYS A C 1
ATOM 836 O O . LYS A 1 101 ? -9.846 0.915 14.702 1.00 94.44 101 LYS A O 1
ATOM 841 N N . ALA A 1 102 ? -8.710 2.732 14.014 1.00 95.31 102 ALA A N 1
ATOM 842 C CA . ALA A 1 102 ? -8.873 3.479 15.260 1.00 95.31 102 ALA A CA 1
ATOM 843 C C . ALA A 1 102 ? -10.351 3.801 15.538 1.00 95.31 102 ALA A C 1
ATOM 845 O O . ALA A 1 102 ? -10.826 3.602 16.656 1.00 95.31 102 ALA A O 1
ATOM 846 N N . LEU A 1 103 ? -11.094 4.211 14.505 1.00 94.75 103 LEU A N 1
ATOM 847 C CA . LEU A 1 103 ? -12.522 4.500 14.621 1.00 94.75 103 LEU A CA 1
ATOM 848 C C . LEU A 1 103 ? -13.327 3.256 15.030 1.00 94.75 103 LEU A C 1
ATOM 850 O O . LEU A 1 103 ? -14.127 3.332 15.956 1.00 94.75 103 LEU A O 1
ATOM 854 N N . ALA A 1 104 ? -13.058 2.093 14.426 1.00 93.00 104 ALA A N 1
ATOM 855 C CA . ALA A 1 104 ? -13.727 0.840 14.787 1.00 93.00 104 ALA A CA 1
ATOM 856 C C . ALA A 1 104 ? -13.483 0.450 16.257 1.00 93.00 104 ALA A C 1
ATOM 858 O O . ALA A 1 104 ? -14.390 -0.034 16.933 1.00 93.00 104 ALA A O 1
ATOM 859 N N . ILE A 1 105 ? -12.267 0.677 16.768 1.00 93.25 105 ILE A N 1
ATOM 860 C CA . ILE A 1 105 ? -11.931 0.422 18.177 1.00 93.25 105 ILE A CA 1
ATOM 861 C C . ILE A 1 105 ? -12.730 1.357 19.092 1.00 93.25 105 ILE A C 1
ATOM 863 O O . ILE A 1 105 ? -13.299 0.901 20.084 1.00 93.25 105 ILE A O 1
ATOM 867 N N . SER A 1 106 ? -12.807 2.644 18.749 1.00 94.00 106 SER A N 1
ATOM 868 C CA . SER A 1 106 ? -13.570 3.630 19.517 1.00 94.00 106 SER A CA 1
ATOM 869 C C . SER A 1 106 ? -15.069 3.304 19.539 1.00 94.00 106 SER A C 1
ATOM 871 O O . SER A 1 106 ? -15.663 3.258 20.617 1.00 94.00 106 SER A O 1
ATOM 873 N N . GLU A 1 107 ? -15.659 2.969 18.387 1.00 91.75 107 GLU A N 1
ATOM 874 C CA . GLU A 1 107 ? -17.061 2.542 18.277 1.00 91.75 107 GLU A CA 1
ATOM 875 C C . GLU A 1 107 ? -17.348 1.294 19.128 1.00 91.75 107 GLU A C 1
ATOM 877 O O . GLU A 1 107 ? -18.371 1.216 19.814 1.00 91.75 107 GLU A O 1
ATOM 882 N N . ALA A 1 108 ? -16.441 0.312 19.117 1.00 91.12 108 ALA A N 1
ATOM 883 C CA . ALA A 1 108 ? -16.583 -0.904 19.912 1.00 91.12 108 ALA A CA 1
ATOM 884 C C . ALA A 1 108 ? -16.548 -0.610 21.421 1.00 91.12 108 ALA A C 1
ATOM 886 O O . ALA A 1 108 ? -17.376 -1.138 22.169 1.00 91.12 108 ALA A O 1
ATOM 887 N N . GLN A 1 109 ? -15.637 0.261 21.861 1.00 93.12 109 GLN A N 1
ATOM 888 C CA . GLN A 1 109 ? -15.542 0.691 23.257 1.00 93.12 109 GLN A CA 1
ATOM 889 C C . GLN A 1 109 ? -16.796 1.448 23.704 1.00 93.12 109 GLN A C 1
ATOM 891 O O . GLN A 1 109 ? -17.338 1.165 24.771 1.00 93.12 109 GLN A O 1
ATOM 896 N N . GLU A 1 110 ? -17.298 2.376 22.889 1.00 93.38 110 GLU A N 1
ATOM 897 C CA . GLU A 1 110 ? -18.514 3.128 23.204 1.00 93.38 110 GLU A CA 1
ATOM 898 C C . GLU A 1 110 ? -19.740 2.208 23.285 1.00 93.38 110 GLU A C 1
ATOM 900 O O . GLU A 1 110 ? -20.553 2.308 24.209 1.00 93.38 110 GLU A O 1
ATOM 905 N N . LYS A 1 111 ? -19.846 1.245 22.362 1.00 90.88 111 LYS A N 1
ATOM 906 C CA . LYS A 1 111 ? -20.918 0.245 22.365 1.00 90.88 111 LYS A CA 1
ATOM 907 C C . LYS A 1 111 ? -20.870 -0.643 23.608 1.00 90.88 111 LYS A C 1
ATOM 909 O O . LYS A 1 111 ? -21.931 -0.997 24.120 1.00 90.88 111 LYS A O 1
ATOM 914 N N . GLN A 1 112 ? -19.683 -1.002 24.102 1.00 91.31 112 GLN A N 1
ATOM 915 C CA . GLN A 1 112 ? -19.552 -1.742 25.360 1.00 91.31 112 GLN A CA 1
ATOM 916 C C . GLN A 1 112 ? -19.972 -0.899 26.563 1.00 91.31 112 GLN A C 1
ATOM 918 O O . GLN A 1 112 ? -20.822 -1.349 27.327 1.00 91.31 112 GLN A O 1
ATOM 923 N N . ARG A 1 113 ? -19.504 0.351 26.671 1.00 94.38 113 ARG A N 1
ATOM 924 C CA . ARG A 1 113 ? -19.908 1.256 27.762 1.00 94.38 113 ARG A CA 1
ATOM 925 C C . ARG A 1 113 ? -21.423 1.449 27.825 1.00 94.38 113 ARG A C 1
ATOM 927 O O . ARG A 1 113 ? -22.015 1.297 28.887 1.00 94.38 113 ARG A O 1
ATOM 934 N N . LYS A 1 114 ? -22.071 1.696 26.680 1.00 93.19 114 LYS A N 1
ATOM 935 C CA . LYS A 1 114 ? -23.537 1.834 26.594 1.00 93.19 114 LYS A CA 1
ATOM 936 C C . LYS A 1 114 ? -24.274 0.556 27.005 1.00 93.19 114 LYS A C 1
ATOM 938 O O . LYS A 1 114 ? -25.325 0.629 27.636 1.00 93.19 114 LYS A O 1
ATOM 943 N N . LYS A 1 115 ? -23.739 -0.620 26.655 1.00 93.00 115 LYS A N 1
ATOM 944 C CA . LYS A 1 115 ? -24.305 -1.910 27.079 1.00 93.00 115 LYS A CA 1
ATOM 945 C C . LYS A 1 115 ? -24.168 -2.129 28.583 1.00 93.00 115 LYS A C 1
ATOM 947 O O . LYS A 1 115 ? -25.121 -2.590 29.197 1.00 93.00 115 LYS A O 1
ATOM 952 N N . GLU A 1 116 ? -23.020 -1.800 29.165 1.00 93.38 116 GLU A N 1
ATOM 953 C CA . GLU A 1 116 ? -22.787 -1.911 30.608 1.00 93.38 116 GLU A CA 1
ATOM 954 C C . GLU A 1 116 ? -23.672 -0.950 31.404 1.00 93.38 116 GLU A C 1
ATOM 956 O O . GLU A 1 116 ? -24.269 -1.354 32.397 1.00 93.38 116 GLU A O 1
ATOM 961 N N . GLU A 1 117 ? -23.808 0.299 30.951 1.00 94.06 117 GLU A N 1
ATOM 962 C CA . GLU A 1 117 ? -24.687 1.287 31.582 1.00 94.06 117 GLU A CA 1
ATOM 963 C C . GLU A 1 117 ? -26.152 0.847 31.526 1.00 94.06 117 GLU A C 1
ATOM 965 O O . GLU A 1 117 ? -26.853 0.891 32.537 1.00 94.06 117 GLU A O 1
ATOM 970 N N . LYS A 1 118 ? -26.604 0.350 30.367 1.00 93.38 118 LYS A N 1
ATOM 971 C CA . LYS A 1 118 ? -27.952 -0.202 30.228 1.00 93.38 118 LYS A CA 1
ATOM 972 C C . LYS A 1 118 ? -28.155 -1.418 31.134 1.00 93.38 118 LYS A C 1
ATOM 974 O O . LYS A 1 118 ? -29.147 -1.478 31.842 1.00 93.38 118 LYS A O 1
ATOM 979 N N . ALA A 1 119 ? -27.194 -2.339 31.183 1.00 93.94 119 ALA A N 1
ATOM 980 C CA . ALA A 1 119 ? -27.276 -3.512 32.050 1.00 93.94 119 ALA A CA 1
ATOM 981 C C . ALA A 1 119 ? -27.289 -3.152 33.547 1.00 93.94 119 ALA A C 1
ATOM 983 O O . ALA A 1 119 ? -27.914 -3.865 34.327 1.00 93.94 119 ALA A O 1
ATOM 984 N N . LYS A 1 120 ? -26.613 -2.071 33.961 1.00 94.62 120 LYS A N 1
ATOM 985 C CA . LYS A 1 120 ? -26.698 -1.550 35.335 1.00 94.62 120 LYS A CA 1
ATOM 986 C C . LYS A 1 120 ? -28.084 -0.981 35.628 1.00 94.62 120 LYS A C 1
ATOM 988 O O . LYS A 1 120 ? -28.700 -1.421 36.588 1.00 94.62 120 LYS A O 1
ATOM 993 N N . LYS A 1 121 ? -28.599 -0.109 34.755 1.00 94.00 121 LYS A N 1
ATOM 994 C CA . LYS A 1 121 ? -29.950 0.468 34.880 1.00 94.00 121 LYS A CA 1
ATOM 995 C C . LYS A 1 121 ? -31.037 -0.607 34.917 1.00 94.00 121 LYS A C 1
ATOM 997 O O . LYS A 1 121 ? -31.915 -0.560 35.769 1.00 94.00 121 LYS A O 1
ATOM 1002 N N . ASP A 1 122 ? -30.945 -1.604 34.040 1.00 92.88 122 ASP A N 1
ATOM 1003 C CA . ASP A 1 122 ? -31.899 -2.714 33.986 1.00 92.88 122 ASP A CA 1
ATOM 1004 C C . ASP A 1 122 ? -31.842 -3.566 35.272 1.00 92.88 122 ASP A C 1
ATOM 1006 O O . ASP A 1 122 ? -32.876 -4.022 35.756 1.00 92.88 122 ASP A O 1
ATOM 1010 N N . LYS A 1 123 ? -30.651 -3.762 35.862 1.00 93.25 123 LYS A N 1
ATOM 1011 C CA . LYS A 1 123 ? -30.490 -4.462 37.150 1.00 93.25 123 LYS A CA 1
ATOM 1012 C C . LYS A 1 123 ? -31.037 -3.659 38.328 1.00 93.25 123 LYS A C 1
ATOM 1014 O O . LYS A 1 123 ? -31.711 -4.240 39.170 1.00 93.25 123 LYS A O 1
ATOM 1019 N N . GLU A 1 124 ? -30.754 -2.360 38.380 1.00 92.75 124 GLU A N 1
ATOM 1020 C CA . GLU A 1 124 ? -31.255 -1.453 39.420 1.00 92.75 124 GLU A CA 1
ATOM 1021 C C . GLU A 1 124 ? -32.788 -1.396 39.396 1.00 92.75 124 GLU A C 1
ATOM 1023 O O . GLU A 1 124 ? -33.420 -1.633 40.421 1.00 92.75 124 GLU A O 1
ATOM 1028 N N . ALA A 1 125 ? -33.393 -1.228 38.214 1.00 92.44 125 AL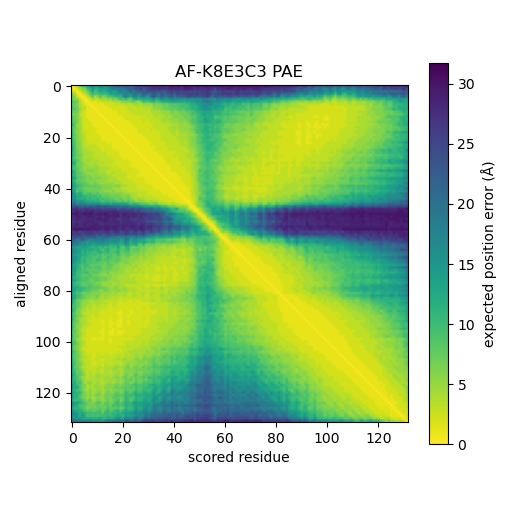A A N 1
ATOM 1029 C CA . ALA A 1 125 ? -34.847 -1.246 38.050 1.00 92.44 125 ALA A CA 1
ATOM 1030 C C . ALA A 1 125 ? -35.477 -2.589 38.467 1.00 92.44 125 ALA A C 1
ATOM 1032 O O . ALA A 1 125 ? -36.559 -2.621 39.053 1.00 92.44 125 ALA A O 1
ATOM 1033 N N . LEU A 1 126 ? -34.804 -3.711 38.186 1.00 91.00 126 LEU A N 1
ATOM 1034 C CA . LEU A 1 126 ? -35.275 -5.038 38.587 1.00 91.00 126 LEU A CA 1
ATOM 1035 C C . LEU A 1 126 ? -35.164 -5.265 40.104 1.00 91.00 126 LEU A C 1
ATOM 1037 O O . LEU A 1 126 ? -36.015 -5.939 40.682 1.00 91.00 126 LEU A O 1
ATOM 1041 N N . GLU A 1 127 ? -34.130 -4.724 40.755 1.00 90.75 127 GLU A N 1
ATOM 1042 C CA . GLU A 1 127 ? -34.011 -4.750 42.216 1.00 90.75 127 GLU A CA 1
ATOM 1043 C C . GLU A 1 127 ? -35.056 -3.867 42.897 1.00 90.75 127 GLU A C 1
ATOM 1045 O O . GLU A 1 127 ? -35.652 -4.305 43.880 1.00 90.75 127 GLU A O 1
ATOM 1050 N N . GLU A 1 128 ? -35.319 -2.667 42.377 1.00 89.75 128 GLU A N 1
ATOM 1051 C CA . GLU A 1 128 ? -36.383 -1.792 42.880 1.00 89.75 128 GLU A CA 1
ATOM 1052 C C . GLU A 1 128 ? -37.759 -2.455 42.745 1.00 89.75 128 GLU A C 1
ATOM 1054 O O . GLU A 1 128 ? -38.504 -2.520 43.721 1.00 89.75 128 GLU A O 1
ATOM 1059 N N . ALA A 1 129 ? -38.057 -3.052 41.587 1.00 87.75 129 ALA A N 1
ATOM 1060 C CA . ALA A 1 129 ? -39.300 -3.793 41.365 1.00 87.75 129 ALA A CA 1
ATOM 1061 C C . ALA A 1 129 ? -39.445 -5.042 42.254 1.00 87.75 129 ALA A C 1
ATOM 1063 O O . ALA A 1 129 ? -40.557 -5.500 42.483 1.00 87.75 129 ALA A O 1
ATOM 1064 N N . ARG A 1 130 ? -38.337 -5.614 42.746 1.00 86.69 130 ARG A N 1
ATOM 1065 C CA . ARG A 1 130 ? -38.344 -6.741 43.697 1.00 86.69 130 ARG A CA 1
ATOM 1066 C C . ARG A 1 130 ? -38.541 -6.318 45.151 1.00 86.69 130 ARG A C 1
ATOM 1068 O O . ARG A 1 130 ? -38.824 -7.183 45.977 1.00 86.69 130 ARG A O 1
ATOM 1075 N N . ARG A 1 131 ? -38.288 -5.048 45.479 1.00 83.50 131 ARG A N 1
ATOM 1076 C CA . ARG A 1 131 ? -38.412 -4.500 46.839 1.00 83.50 131 ARG A CA 1
ATOM 1077 C C . ARG A 1 131 ? -39.772 -3.839 47.096 1.00 83.50 131 ARG A C 1
ATOM 1079 O O . ARG A 1 131 ? -40.087 -3.621 48.263 1.00 83.50 131 ARG A O 1
ATOM 1086 N N . ALA A 1 132 ? -40.523 -3.509 46.043 1.00 68.06 132 ALA A N 1
ATOM 1087 C CA . ALA A 1 132 ? -41.910 -3.038 46.094 1.00 68.06 132 ALA A CA 1
ATOM 1088 C C . ALA A 1 132 ? -42.899 -4.209 46.186 1.00 68.06 132 ALA A C 1
ATOM 1090 O O . ALA A 1 132 ? -43.938 -4.030 46.858 1.00 68.06 132 ALA A O 1
#

Secondary structure (DSSP, 8-state):
---TTS-HHHHHHHHHHHHHHHHHHHHHHHHHHHHHHHHHHHHHHHH-----TTSSSTHHHHHHHHHHHHHHHHHHHHHHHHHHHHHHHHHHHHHHHHHHHHHHHHHHHHHHHHHHHHHHHHHHHHHHHHH-

Sequence (132 aa):
MFDFFKTPTEQKRDKYYSLYQNLKDCETYHQKKVSEAQSTFDSYKNSVPNFSNSKIPSKDFDQKRESLTTDIATYLAEEEKKKAGLKSAKQQAKAQYEMYKALAISEAQEKQRKKEEKAKKDKEALEEARRA

pLDDT: mean 86.44, std 12.76, range [45.25, 97.12]

Nearest PDB structures (foldseek):
  7n6g-assembly1_3I  TM=6.094E-01  e=1.850E+00  Chlamydomonas reinhardtii
  8cqn-assembly1_B  TM=3.726E-01  e=1.366E+00  Borreliella burgdorferi B31
  5xg2-assembly1_A  TM=5.287E-01  e=3.007E+00  Pyrococcus yayanosii CH1
  4mh6-assembly1_A  TM=4.558E-01  e=2.506E+00  Vibrio parahaemolyticus RIMD 2210633